Protein AF-A0AAV9UDD0-F1 (afdb_monomer_lite)

pLDDT: mean 87.17, std 15.66, range [47.5, 98.19]

Structure (mmCIF, N/CA/C/O backbone):
data_AF-A0AAV9UDD0-F1
#
_entry.id   AF-A0AAV9UDD0-F1
#
loop_
_atom_site.group_PDB
_atom_site.id
_atom_site.type_symbol
_atom_site.label_atom_id
_atom_site.label_alt_id
_atom_site.label_comp_id
_atom_site.label_asym_id
_atom_site.label_entity_id
_atom_site.label_seq_id
_atom_site.pdbx_PDB_ins_code
_atom_site.Cartn_x
_atom_site.Cartn_y
_atom_site.Cartn_z
_atom_site.occupancy
_atom_site.B_iso_or_equiv
_atom_site.auth_seq_id
_atom_site.auth_comp_id
_atom_site.auth_asym_id
_atom_site.auth_atom_id
_atom_site.pdbx_PDB_model_num
ATOM 1 N N . MET A 1 1 ? 53.364 10.713 -3.048 1.00 51.31 1 MET A N 1
ATOM 2 C CA . MET A 1 1 ? 52.647 9.426 -3.184 1.00 51.31 1 MET A CA 1
ATOM 3 C C . MET A 1 1 ? 51.439 9.415 -2.249 1.00 51.31 1 MET A C 1
ATOM 5 O O . MET A 1 1 ? 51.466 8.739 -1.234 1.00 51.31 1 MET A O 1
ATOM 9 N N . SER A 1 2 ? 50.399 10.198 -2.552 1.00 47.50 2 SER A N 1
ATOM 10 C CA . SER A 1 2 ? 49.159 10.191 -1.763 1.00 47.50 2 SER A CA 1
ATOM 11 C C . SER A 1 2 ? 48.049 9.623 -2.640 1.00 47.50 2 SER A C 1
ATOM 13 O O . SER A 1 2 ? 47.531 10.304 -3.524 1.00 47.50 2 SER A O 1
ATOM 15 N N . GLY A 1 3 ? 47.799 8.323 -2.475 1.00 56.09 3 GLY A N 1
ATOM 16 C CA . GLY A 1 3 ? 46.724 7.603 -3.143 1.00 56.09 3 GLY A CA 1
ATOM 17 C C . GLY A 1 3 ? 45.391 8.044 -2.556 1.00 56.09 3 GLY A C 1
ATOM 18 O O . GLY A 1 3 ? 45.064 7.714 -1.419 1.00 56.09 3 GLY A O 1
ATOM 19 N N . ARG A 1 4 ? 44.635 8.823 -3.329 1.00 55.12 4 ARG A N 1
ATOM 20 C CA . ARG A 1 4 ? 43.288 9.248 -2.961 1.00 55.12 4 ARG A CA 1
ATOM 21 C C . ARG A 1 4 ? 42.350 8.049 -3.070 1.00 55.12 4 ARG A C 1
ATOM 23 O O . ARG A 1 4 ? 41.998 7.635 -4.171 1.00 55.12 4 ARG A O 1
ATOM 30 N N . ALA A 1 5 ? 41.939 7.516 -1.924 1.00 63.34 5 ALA A N 1
ATOM 31 C CA . ALA A 1 5 ? 40.757 6.676 -1.825 1.00 63.34 5 ALA A CA 1
ATOM 32 C C . ALA A 1 5 ? 39.551 7.447 -2.389 1.00 63.34 5 ALA A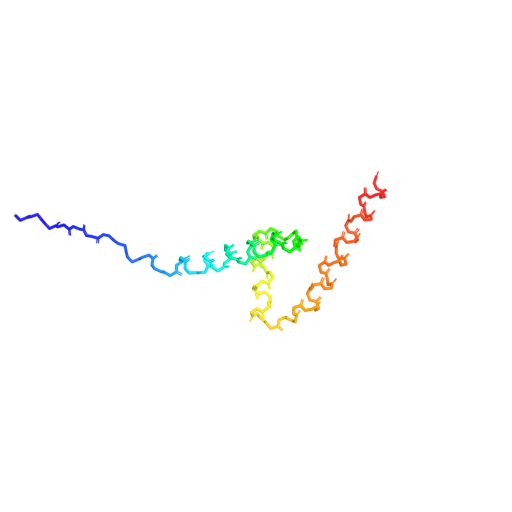 C 1
ATOM 34 O O . ALA A 1 5 ? 39.297 8.586 -1.996 1.00 63.34 5 ALA A O 1
ATOM 35 N N . THR A 1 6 ? 38.819 6.840 -3.320 1.00 58.44 6 THR A N 1
ATOM 36 C CA . THR A 1 6 ? 37.459 7.267 -3.672 1.00 58.44 6 THR A CA 1
ATOM 37 C C . THR A 1 6 ? 36.503 6.173 -3.209 1.00 58.44 6 THR A C 1
ATOM 39 O O . THR A 1 6 ? 36.714 5.012 -3.563 1.00 58.44 6 THR A O 1
ATOM 42 N N . PRO A 1 7 ? 35.500 6.497 -2.373 1.00 63.34 7 PRO A N 1
ATOM 43 C CA . PRO A 1 7 ? 34.543 5.518 -1.895 1.00 63.34 7 PRO A CA 1
ATOM 44 C C . PRO A 1 7 ? 33.312 5.427 -2.810 1.00 63.34 7 PRO A C 1
ATOM 46 O O . PRO A 1 7 ? 32.939 6.384 -3.484 1.00 63.34 7 PRO A O 1
ATOM 49 N N . ALA A 1 8 ? 32.647 4.277 -2.683 1.00 51.25 8 ALA A N 1
ATOM 50 C CA . ALA A 1 8 ? 31.205 4.060 -2.806 1.00 51.25 8 ALA A CA 1
ATOM 51 C C . ALA A 1 8 ? 30.586 3.892 -4.207 1.00 51.25 8 ALA A C 1
ATOM 53 O O . ALA A 1 8 ? 30.070 4.818 -4.827 1.00 51.25 8 ALA A O 1
ATOM 54 N N . ALA A 1 9 ? 30.453 2.622 -4.599 1.00 53.00 9 ALA A N 1
ATOM 55 C CA . ALA A 1 9 ? 29.316 2.156 -5.380 1.00 53.00 9 ALA A CA 1
ATOM 56 C C . ALA A 1 9 ? 28.062 2.136 -4.478 1.00 53.00 9 ALA A C 1
ATOM 58 O O . ALA A 1 9 ? 27.903 1.243 -3.649 1.00 53.00 9 ALA A O 1
ATOM 59 N N . ALA A 1 10 ? 27.181 3.129 -4.621 1.00 54.19 10 ALA A N 1
ATOM 60 C CA . ALA A 1 10 ? 25.890 3.210 -3.921 1.00 54.19 10 ALA A CA 1
ATOM 61 C C . ALA A 1 10 ? 24.732 3.557 -4.885 1.00 54.19 10 ALA A C 1
ATOM 63 O O . ALA A 1 10 ? 23.855 4.352 -4.564 1.00 54.19 10 ALA A O 1
ATOM 64 N N . GLY A 1 11 ? 24.744 3.001 -6.103 1.00 54.97 11 GLY A N 1
ATOM 65 C CA . GLY A 1 11 ? 23.820 3.399 -7.179 1.00 54.97 11 GLY A CA 1
ATOM 66 C C . GLY A 1 11 ? 22.465 2.675 -7.231 1.00 54.97 11 GLY A C 1
ATOM 67 O O . GLY A 1 11 ? 21.570 3.143 -7.923 1.00 54.97 11 GLY A O 1
ATOM 68 N N . GLY A 1 12 ? 22.285 1.552 -6.526 1.00 57.53 12 GLY A N 1
ATOM 69 C CA . GLY A 1 12 ? 21.084 0.709 -6.676 1.00 57.53 12 GLY A CA 1
ATOM 70 C C . GLY A 1 12 ? 19.869 1.124 -5.834 1.00 57.53 12 GLY A C 1
ATOM 71 O O . GLY A 1 12 ? 18.736 0.913 -6.248 1.00 57.53 12 GLY A O 1
ATOM 72 N N . ASN A 1 13 ? 20.083 1.744 -4.668 1.00 60.31 13 ASN A N 1
ATOM 73 C CA . ASN A 1 13 ? 19.006 2.060 -3.714 1.00 60.31 13 ASN A CA 1
ATOM 74 C C . ASN A 1 13 ? 18.338 3.429 -3.974 1.00 60.31 13 ASN A C 1
ATOM 76 O O . ASN A 1 13 ? 17.345 3.789 -3.346 1.00 60.31 13 ASN A O 1
ATOM 80 N N . SER A 1 14 ? 18.898 4.216 -4.893 1.00 75.25 14 SER A N 1
ATOM 81 C CA . SER A 1 14 ? 18.469 5.596 -5.140 1.00 75.25 14 SER A CA 1
ATOM 82 C C . SER A 1 14 ? 17.269 5.672 -6.085 1.00 75.25 14 SER A C 1
ATOM 84 O O . SER A 1 14 ? 16.369 6.475 -5.860 1.00 75.25 14 SER A O 1
ATOM 86 N N . ALA A 1 15 ? 17.216 4.806 -7.104 1.00 86.50 15 ALA A N 1
ATOM 87 C CA . ALA A 1 15 ? 16.153 4.828 -8.110 1.00 86.50 15 ALA A CA 1
ATOM 88 C C . ALA A 1 15 ? 14.796 4.385 -7.539 1.00 86.50 15 ALA A C 1
ATOM 90 O O . ALA A 1 15 ? 13.800 5.079 -7.712 1.00 86.50 15 ALA A O 1
ATOM 91 N N . ALA A 1 16 ? 14.760 3.275 -6.792 1.00 83.50 16 ALA A N 1
ATOM 92 C CA . ALA A 1 16 ? 13.530 2.781 -6.166 1.00 83.50 16 ALA A CA 1
ATOM 93 C C . ALA A 1 16 ? 12.946 3.796 -5.169 1.00 83.50 16 ALA A C 1
ATOM 95 O O . ALA A 1 16 ? 11.739 4.036 -5.140 1.00 83.50 16 ALA A O 1
ATOM 96 N N . ARG A 1 17 ? 13.816 4.456 -4.393 1.00 87.25 17 ARG A N 1
ATOM 97 C CA . ARG A 1 17 ? 13.407 5.510 -3.461 1.00 87.25 17 ARG A CA 1
ATOM 98 C C . ARG A 1 17 ? 12.807 6.710 -4.193 1.00 87.25 17 ARG A C 1
ATOM 100 O O . ARG A 1 17 ? 11.746 7.180 -3.800 1.00 87.25 17 ARG A O 1
ATOM 107 N N . GLN A 1 18 ? 13.434 7.127 -5.292 1.00 91.88 18 GLN A N 1
ATOM 108 C CA . GLN A 1 18 ? 12.954 8.231 -6.119 1.00 91.88 18 GLN A CA 1
ATOM 109 C C . GLN A 1 18 ? 11.596 7.929 -6.771 1.00 91.88 18 GLN A C 1
ATOM 111 O O . GLN A 1 18 ? 10.736 8.804 -6.823 1.00 91.88 18 GLN A O 1
ATOM 116 N N . VAL A 1 19 ? 11.364 6.690 -7.215 1.00 91.94 19 VAL A N 1
ATOM 117 C CA . VAL A 1 19 ? 10.054 6.269 -7.737 1.00 91.94 19 VAL A CA 1
ATOM 118 C C . VAL A 1 19 ? 8.977 6.400 -6.660 1.00 91.94 19 VAL A C 1
ATOM 120 O O . VAL A 1 19 ? 7.939 7.008 -6.909 1.00 91.94 19 VAL A O 1
ATOM 123 N N . ILE A 1 20 ? 9.230 5.896 -5.449 1.00 94.06 20 ILE A N 1
ATOM 124 C CA . ILE A 1 20 ? 8.277 6.013 -4.337 1.00 94.06 20 ILE A CA 1
ATOM 125 C C . ILE A 1 20 ? 8.043 7.476 -3.938 1.00 94.06 20 ILE A C 1
ATOM 127 O O . ILE A 1 20 ? 6.912 7.835 -3.613 1.00 94.06 20 ILE A O 1
ATOM 131 N N . ASP A 1 21 ? 9.069 8.329 -3.988 1.00 94.12 21 ASP A N 1
ATOM 132 C CA . ASP A 1 21 ? 8.928 9.770 -3.743 1.00 94.12 21 ASP A CA 1
ATOM 133 C C . ASP A 1 21 ? 7.957 10.418 -4.741 1.00 94.12 21 ASP A C 1
ATOM 135 O O . ASP A 1 21 ? 7.004 11.080 -4.325 1.00 94.12 21 ASP A O 1
ATOM 139 N N . ILE A 1 22 ? 8.146 10.159 -6.039 1.00 95.62 22 ILE A N 1
ATOM 140 C CA . ILE A 1 22 ? 7.285 10.683 -7.108 1.00 95.62 22 ILE A CA 1
ATOM 141 C C . ILE A 1 22 ? 5.853 10.155 -6.959 1.00 95.62 22 ILE A C 1
ATOM 143 O O . ILE A 1 22 ? 4.891 10.921 -7.018 1.00 95.62 22 ILE A O 1
ATOM 147 N N . LEU A 1 23 ? 5.687 8.850 -6.725 1.00 95.94 23 LEU A N 1
ATOM 148 C CA . LEU A 1 23 ? 4.363 8.251 -6.542 1.00 95.94 23 LEU A CA 1
ATOM 149 C C . LEU A 1 23 ? 3.645 8.819 -5.309 1.00 95.94 23 LEU A C 1
ATOM 151 O O . LEU A 1 23 ? 2.428 9.002 -5.335 1.00 95.94 23 LEU A O 1
ATOM 155 N N . HIS A 1 24 ? 4.376 9.127 -4.235 1.00 96.25 24 HIS A N 1
ATOM 156 C CA . HIS A 1 24 ? 3.800 9.735 -3.039 1.00 96.25 24 HIS A CA 1
ATOM 157 C C . HIS A 1 24 ? 3.365 11.190 -3.276 1.00 96.25 24 HIS A C 1
ATOM 159 O O . HIS A 1 24 ? 2.316 11.604 -2.777 1.00 96.25 24 HIS A O 1
ATOM 165 N N . GLU A 1 25 ? 4.117 11.962 -4.063 1.00 96.75 25 GLU A N 1
ATOM 166 C CA . GLU A 1 25 ? 3.684 13.293 -4.510 1.00 96.75 25 GLU A CA 1
ATOM 167 C C . GLU A 1 25 ? 2.387 13.216 -5.320 1.00 96.75 25 GLU A C 1
ATOM 169 O O . GLU A 1 25 ? 1.426 13.920 -5.008 1.00 96.75 25 GLU A O 1
ATOM 174 N N . ILE A 1 26 ? 2.310 12.297 -6.288 1.00 96.81 26 ILE A N 1
ATOM 175 C CA . ILE A 1 26 ? 1.089 12.065 -7.075 1.00 96.81 26 ILE A CA 1
ATOM 176 C C . ILE A 1 26 ? -0.083 11.682 -6.158 1.00 96.81 26 ILE A C 1
ATOM 178 O O . ILE A 1 26 ? -1.166 12.256 -6.259 1.00 96.81 26 ILE A O 1
ATOM 182 N N . SER A 1 27 ? 0.137 10.751 -5.224 1.00 95.44 27 SER A N 1
ATOM 183 C CA . SER A 1 27 ? -0.848 10.325 -4.219 1.00 95.44 27 SER A CA 1
ATOM 184 C C . SER A 1 27 ? -1.389 11.496 -3.390 1.00 95.44 27 SER A C 1
ATOM 186 O O . SER A 1 27 ? -2.593 11.558 -3.119 1.00 95.44 27 SER A O 1
ATOM 188 N N . THR A 1 28 ? -0.506 12.426 -3.017 1.00 95.50 28 THR A N 1
ATOM 189 C CA . THR A 1 28 ? -0.843 13.625 -2.243 1.00 95.50 28 THR A CA 1
ATOM 190 C C . THR A 1 28 ? -1.680 14.593 -3.074 1.00 95.50 28 THR A C 1
ATOM 192 O O . THR A 1 28 ? -2.729 15.032 -2.615 1.00 95.50 28 THR A O 1
ATOM 195 N N . LEU A 1 29 ? -1.276 14.869 -4.319 1.00 97.38 29 LEU A N 1
ATOM 196 C CA . LEU A 1 29 ? -2.025 15.740 -5.233 1.00 97.38 29 LEU A CA 1
ATOM 197 C C . LEU A 1 29 ? -3.435 15.208 -5.520 1.00 97.38 29 LEU A C 1
ATOM 199 O O . LEU A 1 29 ? -4.384 15.982 -5.631 1.00 97.38 29 LEU A O 1
ATOM 203 N N . LEU A 1 30 ? -3.579 13.885 -5.611 1.00 96.50 30 LEU A N 1
ATOM 204 C CA . LEU A 1 30 ? -4.859 13.213 -5.840 1.00 96.50 30 LEU A CA 1
ATOM 205 C C . LEU A 1 30 ? -5.668 12.970 -4.557 1.00 96.50 30 LEU A C 1
ATOM 207 O O . LEU A 1 30 ? -6.750 12.392 -4.635 1.00 96.50 30 LEU A O 1
ATOM 211 N N . ASN A 1 31 ? -5.167 13.389 -3.390 1.00 94.06 31 ASN A N 1
ATOM 212 C CA . ASN A 1 31 ? -5.806 13.184 -2.087 1.00 94.06 31 ASN A CA 1
ATOM 213 C C . ASN A 1 31 ? -6.236 11.724 -1.851 1.00 94.06 31 ASN A C 1
ATOM 215 O O . ASN A 1 31 ? -7.339 11.448 -1.385 1.00 94.06 31 ASN A O 1
ATOM 219 N N . THR A 1 32 ? -5.373 10.759 -2.185 1.00 93.50 32 THR A N 1
ATOM 220 C CA . THR A 1 32 ? -5.678 9.338 -1.920 1.00 93.50 32 THR A CA 1
ATOM 221 C C . THR A 1 32 ? -5.466 8.960 -0.449 1.00 93.50 32 THR A C 1
ATOM 223 O O . THR A 1 32 ? -5.911 7.900 0.009 1.00 93.50 32 THR A O 1
ATOM 226 N N . ASN A 1 33 ? -4.790 9.834 0.307 1.00 92.44 33 ASN A N 1
ATOM 227 C CA . ASN A 1 33 ? -4.418 9.648 1.707 1.00 92.44 33 ASN A CA 1
ATOM 228 C C . ASN A 1 33 ? -3.622 8.351 1.941 1.00 92.44 33 ASN A C 1
ATOM 230 O O . ASN A 1 33 ? -3.824 7.679 2.950 1.00 92.44 33 ASN A O 1
ATOM 234 N N . LEU A 1 34 ? -2.769 7.944 0.998 1.00 93.75 34 LEU A N 1
ATOM 235 C CA . LEU A 1 34 ? -1.842 6.828 1.190 1.00 93.75 34 LEU A CA 1
ATOM 236 C C . LEU A 1 34 ? -0.494 7.369 1.664 1.00 93.75 34 LEU A C 1
ATOM 238 O O . LEU A 1 34 ? 0.149 8.133 0.944 1.00 93.75 34 LEU A O 1
ATOM 242 N N . ASP A 1 35 ? -0.068 6.957 2.858 1.00 93.44 35 ASP A N 1
ATOM 243 C CA . ASP A 1 35 ? 1.290 7.213 3.330 1.00 93.44 35 ASP A CA 1
ATOM 244 C C . ASP A 1 35 ? 2.318 6.392 2.530 1.00 93.44 35 ASP A C 1
ATOM 246 O O . ASP A 1 35 ? 1.986 5.448 1.806 1.00 93.44 35 ASP A O 1
ATOM 250 N N . ARG A 1 36 ? 3.598 6.743 2.676 1.00 92.88 36 ARG A N 1
ATOM 251 C CA . ARG A 1 36 ? 4.712 6.121 1.941 1.00 92.88 36 ARG A CA 1
ATOM 252 C C . ARG A 1 36 ? 4.811 4.609 2.137 1.00 92.88 36 ARG A C 1
ATOM 254 O O . ARG A 1 36 ? 5.145 3.901 1.189 1.00 92.88 36 ARG A O 1
ATOM 261 N N . THR A 1 37 ? 4.537 4.120 3.340 1.00 94.31 37 THR A N 1
ATOM 262 C CA . THR A 1 37 ? 4.609 2.692 3.663 1.00 94.31 37 THR A CA 1
ATOM 263 C C . THR A 1 37 ? 3.468 1.950 2.982 1.00 94.31 37 THR A C 1
ATOM 265 O O . THR A 1 37 ? 3.704 0.968 2.280 1.00 94.31 37 THR A O 1
ATOM 268 N N . THR A 1 38 ? 2.244 2.463 3.117 1.00 94.31 38 THR A N 1
ATOM 269 C CA . THR A 1 38 ? 1.053 1.890 2.482 1.00 94.31 38 THR A CA 1
ATOM 270 C C . THR A 1 38 ? 1.183 1.896 0.958 1.00 94.31 38 THR A C 1
ATOM 272 O O . THR A 1 38 ? 0.870 0.902 0.303 1.00 94.31 38 THR A O 1
ATOM 275 N N . LEU A 1 39 ? 1.701 2.981 0.380 1.00 95.56 39 LEU A N 1
ATOM 276 C CA . LEU A 1 39 ? 1.933 3.092 -1.057 1.00 95.56 39 LEU A CA 1
ATOM 277 C C . LEU A 1 39 ? 2.978 2.084 -1.554 1.00 95.56 39 LEU A C 1
ATOM 279 O O . LEU A 1 39 ? 2.743 1.414 -2.555 1.00 95.56 39 LEU A O 1
ATOM 283 N N . SER A 1 40 ? 4.091 1.925 -0.832 1.00 95.19 40 SER A N 1
ATOM 284 C CA . SER A 1 40 ? 5.125 0.929 -1.146 1.00 95.19 40 SER A CA 1
ATOM 285 C C . SER A 1 40 ? 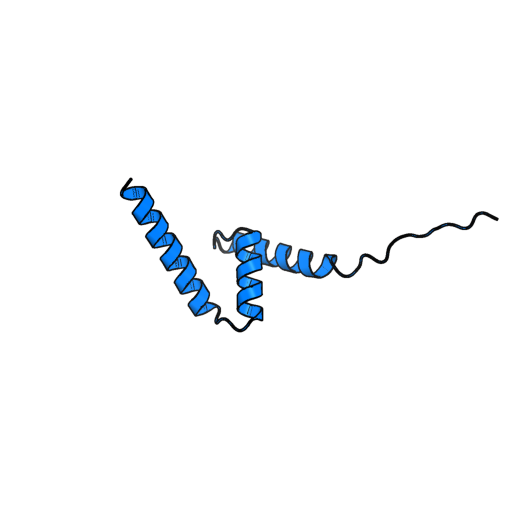4.570 -0.502 -1.128 1.00 95.19 40 SER A C 1
ATOM 287 O O . SER A 1 40 ? 4.855 -1.305 -2.021 1.00 95.19 40 SER A O 1
ATOM 289 N N . LEU A 1 41 ? 3.695 -0.808 -0.164 1.00 95.69 41 LEU A N 1
ATOM 290 C CA . LEU A 1 41 ? 3.008 -2.096 -0.106 1.00 95.69 41 LEU A CA 1
ATOM 291 C C . LEU A 1 41 ? 2.061 -2.289 -1.298 1.00 95.69 41 LEU A C 1
ATOM 293 O O . LEU A 1 41 ? 2.052 -3.360 -1.898 1.00 95.69 41 LEU A O 1
ATOM 297 N N . CYS A 1 42 ? 1.299 -1.259 -1.675 1.00 96.25 42 CYS A N 1
ATOM 298 C CA . CYS A 1 42 ? 0.423 -1.321 -2.847 1.00 96.25 42 CYS A CA 1
ATOM 299 C C . CYS A 1 42 ? 1.216 -1.591 -4.129 1.00 96.25 42 CYS A C 1
ATOM 301 O O . CYS A 1 42 ? 0.818 -2.446 -4.916 1.00 96.25 42 CYS A O 1
ATOM 303 N N . VAL A 1 43 ? 2.354 -0.912 -4.313 1.00 94.81 43 VAL A N 1
ATOM 304 C CA . VAL A 1 43 ? 3.261 -1.153 -5.446 1.00 94.81 43 VAL A CA 1
ATOM 305 C C . VAL A 1 43 ? 3.747 -2.600 -5.438 1.00 94.81 43 VAL A C 1
ATOM 307 O O . VAL A 1 43 ? 3.599 -3.283 -6.444 1.00 94.81 43 VAL A O 1
ATOM 310 N N . SER A 1 44 ? 4.204 -3.103 -4.289 1.00 96.00 44 SER A N 1
ATOM 311 C CA . SER A 1 44 ? 4.657 -4.494 -4.150 1.00 96.00 44 SER A CA 1
ATOM 312 C C . SER A 1 44 ? 3.557 -5.495 -4.521 1.00 96.00 44 SER A C 1
ATOM 314 O O . SER A 1 44 ? 3.811 -6.466 -5.226 1.00 96.00 44 SER A O 1
ATOM 316 N N . LEU A 1 45 ? 2.315 -5.272 -4.083 1.00 97.00 45 LEU A N 1
ATOM 317 C CA . LEU A 1 45 ? 1.182 -6.140 -4.423 1.00 97.00 45 LEU A CA 1
ATOM 318 C C . LEU A 1 45 ? 0.888 -6.127 -5.928 1.00 97.00 45 LEU A C 1
ATOM 320 O O . LEU A 1 45 ? 0.683 -7.185 -6.523 1.00 97.00 45 LEU A O 1
ATOM 324 N N . ILE A 1 46 ? 0.906 -4.948 -6.550 1.00 96.56 46 ILE A N 1
ATOM 325 C CA . ILE A 1 46 ? 0.679 -4.792 -7.992 1.00 96.56 46 ILE A CA 1
ATOM 326 C C . ILE A 1 46 ? 1.803 -5.465 -8.793 1.00 96.56 46 ILE A C 1
ATOM 328 O O . ILE A 1 46 ? 1.523 -6.175 -9.756 1.00 96.56 46 ILE A O 1
ATOM 332 N N . GLU A 1 47 ? 3.060 -5.325 -8.367 1.00 95.69 47 GLU A N 1
ATOM 333 C CA . GLU A 1 47 ? 4.213 -6.013 -8.968 1.00 95.69 47 GLU A CA 1
ATOM 334 C C . GLU A 1 47 ? 4.114 -7.544 -8.849 1.00 95.69 47 GLU A C 1
ATOM 336 O O . GLU A 1 47 ? 4.593 -8.263 -9.723 1.00 95.69 47 GLU A O 1
ATOM 341 N N . ASN A 1 48 ? 3.430 -8.051 -7.817 1.00 97.69 48 ASN A N 1
ATOM 342 C CA . ASN A 1 48 ? 3.109 -9.473 -7.652 1.00 97.69 48 ASN A CA 1
ATOM 343 C C . ASN A 1 48 ? 1.840 -9.912 -8.418 1.00 97.69 48 ASN A C 1
ATOM 345 O O . ASN A 1 48 ? 1.380 -11.041 -8.254 1.00 97.69 48 ASN A O 1
ATOM 349 N N . GLY A 1 49 ? 1.272 -9.050 -9.268 1.00 97.38 49 GLY A N 1
ATOM 350 C CA . GLY A 1 49 ? 0.152 -9.381 -10.154 1.00 97.38 49 GLY A CA 1
ATOM 351 C C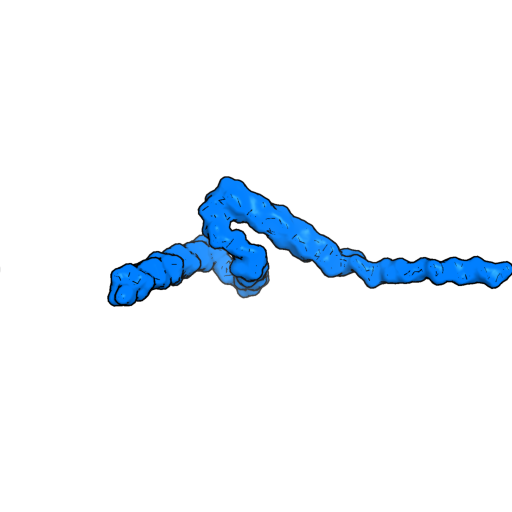 . GLY A 1 49 ? -1.238 -9.114 -9.575 1.00 97.38 49 GLY A C 1
ATOM 352 O O . GLY A 1 49 ? -2.237 -9.527 -10.167 1.00 97.38 49 GLY A O 1
ATOM 353 N N . VAL A 1 50 ? -1.341 -8.424 -8.436 1.00 98.19 50 VAL A N 1
ATOM 354 C CA . VAL A 1 50 ? -2.640 -8.003 -7.896 1.00 98.19 50 VAL A CA 1
ATOM 355 C C . VAL A 1 50 ? -3.242 -6.908 -8.781 1.00 98.19 50 VAL A C 1
ATOM 357 O O . VAL A 1 50 ? -2.583 -5.925 -9.114 1.00 98.19 50 VAL A O 1
ATOM 360 N N . ASN A 1 51 ? -4.523 -7.049 -9.136 1.00 97.69 51 ASN A N 1
ATOM 361 C CA . ASN A 1 51 ? -5.239 -6.021 -9.891 1.00 97.69 51 ASN A CA 1
ATOM 362 C C . ASN A 1 51 ? -5.386 -4.728 -9.040 1.00 97.69 51 ASN A C 1
ATOM 364 O O . ASN A 1 51 ? -5.878 -4.792 -7.907 1.00 97.69 51 ASN A O 1
ATOM 368 N N . PRO A 1 52 ? -5.002 -3.550 -9.572 1.00 96.75 52 PRO A N 1
ATOM 369 C CA . PRO A 1 52 ? -5.007 -2.294 -8.819 1.00 96.75 52 PRO A CA 1
ATOM 370 C C . PRO A 1 52 ? -6.417 -1.789 -8.473 1.00 96.75 52 PRO A C 1
ATOM 372 O O . PRO A 1 52 ? -6.606 -1.166 -7.428 1.00 96.75 52 PRO A O 1
ATOM 375 N N . GLU A 1 53 ? -7.419 -2.066 -9.307 1.00 97.56 53 GLU A N 1
ATOM 376 C CA . GLU A 1 53 ? -8.812 -1.655 -9.086 1.00 97.56 53 GLU A CA 1
ATOM 377 C C . GLU A 1 53 ? -9.437 -2.458 -7.937 1.00 97.56 53 GLU A C 1
ATOM 379 O O . GLU A 1 53 ? -10.072 -1.889 -7.047 1.00 97.56 53 GLU A O 1
ATOM 384 N N . ALA A 1 54 ? -9.190 -3.771 -7.908 1.00 97.69 54 ALA A N 1
ATOM 385 C CA . ALA A 1 54 ? -9.593 -4.658 -6.825 1.00 97.69 54 ALA A CA 1
ATOM 386 C C . ALA A 1 54 ? -8.903 -4.275 -5.508 1.00 97.69 54 ALA A C 1
ATOM 388 O O . ALA A 1 54 ? -9.562 -4.173 -4.473 1.00 97.69 54 ALA A O 1
ATOM 389 N N . LEU A 1 55 ? -7.597 -3.985 -5.544 1.00 97.38 55 LEU A N 1
ATOM 390 C CA . LEU A 1 55 ? -6.860 -3.507 -4.373 1.00 97.38 55 LEU A CA 1
ATOM 391 C C . LEU A 1 55 ? -7.442 -2.191 -3.836 1.00 97.38 55 LEU A C 1
ATOM 393 O O . LEU A 1 55 ? -7.654 -2.050 -2.631 1.00 97.38 55 LEU A O 1
ATOM 397 N N . ALA A 1 56 ? -7.761 -1.244 -4.720 1.00 96.38 56 ALA A N 1
ATOM 398 C CA . ALA A 1 56 ? -8.390 0.013 -4.329 1.00 96.38 56 ALA A CA 1
ATOM 399 C C . ALA A 1 56 ? -9.772 -0.202 -3.688 1.00 96.38 56 ALA A C 1
ATOM 401 O O . ALA A 1 56 ? -10.103 0.481 -2.716 1.00 96.38 56 ALA A O 1
ATOM 402 N N . ALA A 1 57 ? -10.570 -1.147 -4.196 1.00 97.62 57 ALA A N 1
ATOM 403 C CA . ALA A 1 57 ? -11.857 -1.505 -3.601 1.00 97.62 57 ALA A CA 1
ATOM 404 C C . ALA A 1 57 ? -11.688 -2.050 -2.173 1.00 97.62 57 ALA A C 1
ATOM 406 O O . ALA A 1 57 ? -12.369 -1.586 -1.259 1.00 97.62 57 ALA A O 1
ATOM 407 N N . VAL A 1 58 ? -10.723 -2.951 -1.960 1.00 97.31 58 VAL A N 1
ATOM 408 C CA . VAL A 1 58 ? -10.409 -3.502 -0.631 1.00 97.31 58 VAL A CA 1
ATOM 409 C C . VAL A 1 58 ? -9.960 -2.407 0.338 1.00 97.31 58 VAL A C 1
ATOM 411 O O . VAL A 1 58 ? -10.470 -2.332 1.452 1.00 97.31 58 VAL A O 1
ATOM 414 N N . ILE A 1 59 ? -9.054 -1.513 -0.077 1.00 95.69 59 ILE A N 1
ATOM 415 C CA . ILE A 1 59 ? -8.582 -0.404 0.772 1.00 95.69 59 ILE A CA 1
ATOM 416 C C . ILE A 1 59 ? -9.744 0.506 1.189 1.00 95.69 59 ILE A C 1
ATOM 418 O O . ILE A 1 59 ? -9.819 0.921 2.348 1.00 95.69 59 ILE A O 1
ATOM 422 N N . LYS A 1 60 ? -1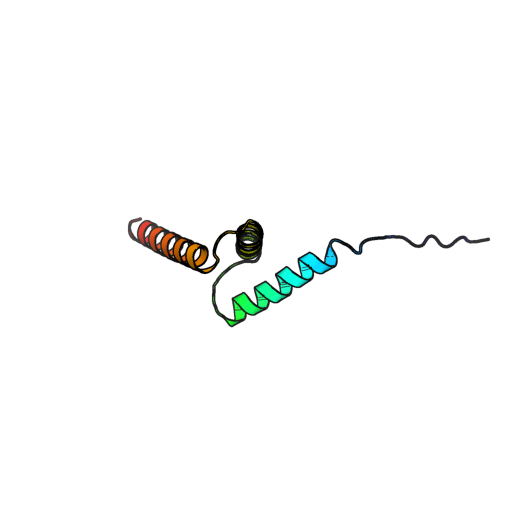0.655 0.825 0.262 1.00 95.75 60 LYS A N 1
ATOM 423 C CA . LYS A 1 60 ? -11.837 1.647 0.557 1.00 95.75 60 LYS A CA 1
ATOM 424 C C . LYS A 1 60 ? -12.755 0.968 1.569 1.00 95.75 60 LYS A C 1
ATOM 426 O O . LYS A 1 60 ? -13.184 1.629 2.512 1.00 95.75 60 LYS A O 1
ATOM 431 N N . GLU A 1 61 ? -13.011 -0.327 1.407 1.00 97.75 61 GLU A N 1
ATOM 432 C CA . GLU A 1 61 ? -13.876 -1.069 2.327 1.00 97.75 61 GLU A CA 1
ATOM 433 C C . GLU A 1 61 ? -13.251 -1.183 3.724 1.00 97.75 61 GLU A C 1
ATOM 435 O O . GLU A 1 61 ? -13.908 -0.871 4.712 1.00 97.75 61 GLU A O 1
ATOM 440 N N . LEU A 1 62 ? -11.953 -1.495 3.823 1.00 96.44 62 LEU A N 1
ATOM 441 C CA . LEU A 1 62 ? -11.247 -1.542 5.110 1.00 96.44 62 LEU A CA 1
ATOM 442 C C . LEU A 1 62 ? -11.274 -0.194 5.841 1.00 96.44 62 LEU A C 1
ATOM 444 O O . LEU A 1 62 ? -11.457 -0.154 7.058 1.00 96.44 62 LEU A O 1
ATOM 448 N N . ARG A 1 63 ? -11.109 0.920 5.115 1.00 94.88 63 ARG A N 1
ATOM 449 C CA . ARG A 1 63 ? -11.206 2.272 5.692 1.00 94.88 63 ARG A CA 1
ATOM 450 C C . ARG A 1 63 ? -12.611 2.573 6.200 1.00 94.88 63 ARG A C 1
ATOM 452 O O . ARG A 1 63 ? -12.742 3.147 7.277 1.00 94.88 63 ARG A O 1
ATOM 459 N N . ARG A 1 64 ? -13.636 2.183 5.441 1.00 96.38 64 ARG A N 1
ATOM 460 C CA . ARG A 1 64 ? -15.041 2.352 5.819 1.00 96.38 64 ARG A CA 1
ATOM 461 C C . ARG A 1 64 ? -15.375 1.553 7.076 1.00 96.38 64 ARG A C 1
ATOM 463 O O . ARG A 1 64 ? -15.898 2.131 8.019 1.00 96.38 64 ARG A O 1
ATOM 470 N N . GLU A 1 65 ? -15.025 0.272 7.123 1.00 97.06 65 GLU A N 1
ATOM 471 C CA . GLU A 1 65 ? -15.274 -0.572 8.299 1.00 97.06 65 GLU A CA 1
ATOM 472 C C . GLU A 1 65 ? -14.494 -0.077 9.523 1.00 97.06 65 GLU A C 1
ATOM 474 O O . GLU A 1 65 ? -15.054 0.024 10.609 1.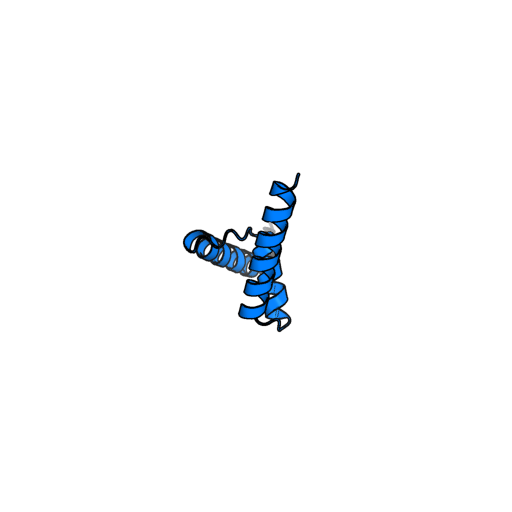00 97.06 65 GLU A O 1
ATOM 479 N N . SER A 1 66 ? -13.237 0.346 9.346 1.00 95.94 66 SER A N 1
ATOM 480 C CA . SER A 1 66 ? -12.446 0.938 10.438 1.00 95.94 66 SER A CA 1
ATOM 481 C C . SER A 1 66 ? -13.056 2.229 10.988 1.00 95.94 66 SER A C 1
ATOM 483 O O . SER A 1 66 ? -12.897 2.517 12.169 1.00 95.94 66 SER A O 1
ATOM 485 N N . ALA A 1 67 ? -13.698 3.039 10.140 1.00 95.06 67 ALA A N 1
ATOM 486 C CA . ALA A 1 67 ? -14.384 4.250 10.583 1.00 95.06 67 ALA A CA 1
ATOM 487 C C . ALA A 1 67 ? -15.628 3.902 11.407 1.00 95.06 67 ALA A C 1
ATOM 489 O O . ALA A 1 67 ? -15.778 4.424 12.503 1.00 95.06 67 ALA A O 1
ATOM 490 N N . ARG A 1 68 ? -16.444 2.956 10.927 1.00 96.56 68 ARG A N 1
ATOM 491 C CA . ARG A 1 68 ? -17.653 2.490 11.626 1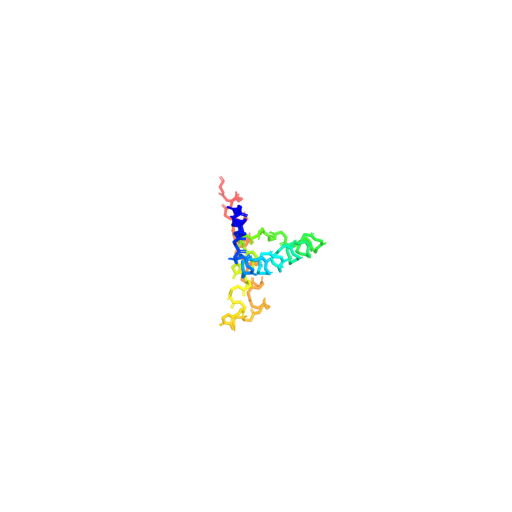.00 96.56 68 ARG A CA 1
ATOM 492 C C . ARG A 1 68 ? -17.330 1.920 13.006 1.00 96.56 68 ARG A C 1
ATOM 494 O O . ARG A 1 68 ? -17.954 2.303 13.981 1.00 96.56 68 ARG A O 1
ATOM 501 N N . LEU A 1 69 ? -16.295 1.084 13.103 1.00 96.25 69 LEU A N 1
ATOM 502 C CA . LEU A 1 69 ? -15.871 0.507 14.383 1.00 96.25 69 LEU A CA 1
ATOM 503 C C . LEU A 1 69 ? -15.452 1.562 15.417 1.00 96.25 69 LEU A C 1
ATOM 505 O O . LEU A 1 69 ? -15.630 1.331 16.602 1.00 96.25 69 LEU A O 1
ATOM 509 N N . ARG A 1 70 ? -14.907 2.705 14.983 1.00 94.81 70 ARG A N 1
ATOM 510 C CA . ARG A 1 70 ? -14.534 3.814 15.880 1.00 94.81 70 ARG A CA 1
ATOM 511 C C . ARG A 1 70 ? -15.717 4.689 16.287 1.00 94.81 70 ARG A C 1
ATOM 513 O O . ARG A 1 70 ? -15.581 5.459 17.224 1.00 94.81 70 ARG A O 1
ATOM 520 N N . GLU A 1 71 ? -16.813 4.654 15.532 1.00 90.19 71 GLU A N 1
ATOM 521 C CA . GLU A 1 71 ? -18.052 5.373 15.860 1.00 90.19 71 GLU A CA 1
ATOM 522 C C . GLU A 1 71 ? -18.913 4.589 16.859 1.00 90.19 71 GLU A C 1
ATOM 524 O O . GLU A 1 71 ? -19.687 5.193 17.597 1.00 90.19 71 GLU A O 1
ATOM 529 N N . ASP A 1 72 ? -18.770 3.260 16.875 1.00 78.94 72 ASP A N 1
ATOM 530 C CA . ASP A 1 72 ? -19.460 2.359 17.803 1.00 78.94 72 ASP A CA 1
ATOM 531 C C . ASP A 1 72 ? -18.777 2.275 19.193 1.00 78.94 72 ASP A C 1
ATOM 533 O O . ASP A 1 72 ? -19.375 1.734 20.128 1.00 78.94 72 ASP A O 1
ATOM 537 N N . GLU A 1 73 ? -17.547 2.795 19.333 1.00 61.41 73 GLU A N 1
ATOM 538 C CA . GLU A 1 73 ? -16.810 2.968 20.606 1.00 61.41 73 GLU A CA 1
ATOM 539 C C . GLU A 1 73 ? -17.185 4.272 21.333 1.00 61.41 73 GLU A C 1
ATOM 541 O O . GLU A 1 73 ? -17.379 4.210 22.572 1.00 61.41 73 GLU A O 1
#

InterPro domains:
  IPR022214 Mitotic-spindle organizing protein 1 [PF12554] (17-63)
  IPR022214 Mitotic-spindle organizing protein 1 [PTHR28520] (10-67)

Radius of gyration: 19.44 Å; chains: 1; bounding box: 72×25×31 Å

Foldseek 3Di:
DDDDDDDDPPPPPPPVVVVLVVVVVVCVVVVVPQDSVNVVVLVVCVVVPDDNVVVSVVVVVVVVVVVVVVVVD

Secondary structure (DSSP, 8-state):
-----------SHHHHHHHHHHHHHHHHHTT----HHHHHHHHHHHHTT--HHHHHHHHHHHHHHHHHHHH--

Sequence (73 aa):
MSGRATPAAAGGNSAARQVIDILHEISTLLNTNLDRTTLSLCVSLIENGVNPEALAAVIKELRRESARLREDE

Organism: NCBI:txid3140254